Protein AF-A0A385MUF7-F1 (afdb_monomer_lite)

pLDDT: mean 83.84, std 14.49, range [47.06, 97.94]

Sequence (163 aa):
MSCNDPEITLRVPPYDSDRPAIEQLIKEGLSDEQIANKLGFTKALIRCRRERWKLKSGLFYRAEKRKEDIIQLWKSGYLVKEIARILGISVQTVYTVMDENKIWDSVRLDIDAPAVPISKLSEQNAPTDRLTVVTHNRVPKWVLIPVEDYQDLKNGVYDDLRN

Foldseek 3Di:
DDLPDPPPPPDDDPPCPCVVVLLVVLLVLDALCRSCVVVVHDSVVSVSVCVVVVHDGSPVNVLVVLLVLLLVCQQCPDDLVVSCVVVVHDSVVSVVSCVVVVSLCDQHPNPPAAEDEPVCPVVDPPPLQDWYFYDHVSHGDDIRDRPVPPVCVVVPVVVVVVD

Structure (mmCIF, N/CA/C/O backbone):
data_AF-A0A385MUF7-F1
#
_entry.id   AF-A0A385MUF7-F1
#
loop_
_atom_site.group_PDB
_atom_site.id
_atom_site.type_symbol
_atom_site.label_atom_id
_atom_site.label_alt_id
_atom_site.label_comp_id
_atom_site.label_asym_id
_atom_site.label_entity_id
_atom_site.label_seq_id
_atom_site.pdbx_PDB_ins_code
_atom_site.Cartn_x
_atom_site.Cartn_y
_atom_site.Cartn_z
_atom_site.occupancy
_atom_site.B_iso_or_equiv
_atom_site.auth_seq_id
_atom_site.auth_comp_id
_atom_site.auth_asym_id
_atom_site.auth_atom_id
_atom_site.pdbx_PDB_model_num
ATOM 1 N N . MET A 1 1 ? 29.173 -7.751 -15.513 1.00 51.00 1 MET A N 1
ATOM 2 C CA . MET A 1 1 ? 29.379 -6.379 -16.020 1.00 51.00 1 MET A CA 1
ATOM 3 C C . MET A 1 1 ? 28.985 -5.414 -14.919 1.00 51.00 1 MET A C 1
ATOM 5 O O . MET A 1 1 ? 27.814 -5.373 -14.558 1.00 51.00 1 MET A O 1
ATOM 9 N N . SER A 1 2 ? 29.971 -4.761 -14.308 1.00 50.06 2 SER A N 1
ATOM 10 C CA . SER A 1 2 ? 29.770 -3.777 -13.244 1.00 50.06 2 SER A CA 1
ATOM 11 C C . SER A 1 2 ? 29.337 -2.456 -13.886 1.00 50.06 2 SER A C 1
ATOM 13 O O . SER A 1 2 ? 30.029 -1.951 -14.760 1.00 50.06 2 SER A O 1
ATOM 15 N N . CYS A 1 3 ? 28.197 -1.881 -13.486 1.00 51.25 3 CYS A N 1
ATOM 16 C CA . CYS A 1 3 ? 27.775 -0.546 -13.955 1.00 51.25 3 CYS A CA 1
ATOM 17 C C . CYS A 1 3 ? 28.705 0.584 -13.451 1.00 51.25 3 CYS A C 1
ATOM 19 O O . CYS A 1 3 ? 28.502 1.740 -13.820 1.00 51.25 3 CYS A O 1
ATOM 21 N N . ASN A 1 4 ? 29.682 0.257 -12.595 1.00 51.03 4 ASN A N 1
ATOM 22 C CA . ASN A 1 4 ? 30.549 1.201 -11.893 1.00 51.03 4 ASN A CA 1
ATOM 23 C C . ASN A 1 4 ? 31.989 1.229 -12.420 1.00 51.03 4 ASN A C 1
ATOM 25 O O . ASN A 1 4 ? 32.826 1.843 -11.767 1.00 51.03 4 ASN A O 1
ATOM 29 N N . ASP A 1 5 ? 32.298 0.589 -13.553 1.00 50.06 5 ASP A N 1
ATOM 30 C CA . ASP A 1 5 ? 33.648 0.662 -14.121 1.00 50.06 5 ASP A CA 1
ATOM 31 C C . ASP A 1 5 ? 33.900 2.082 -14.666 1.00 50.06 5 ASP A C 1
ATOM 33 O O . ASP A 1 5 ? 33.271 2.479 -15.653 1.00 50.06 5 ASP A O 1
ATOM 37 N N . PRO A 1 6 ? 34.797 2.874 -14.042 1.00 55.25 6 PRO A N 1
ATOM 38 C CA . PRO A 1 6 ? 35.030 4.267 -14.425 1.00 55.25 6 PRO A CA 1
ATOM 39 C C . PRO A 1 6 ? 35.740 4.396 -15.783 1.00 55.25 6 PRO A C 1
ATOM 41 O O . PRO A 1 6 ? 35.752 5.478 -16.365 1.00 55.25 6 PRO A O 1
ATOM 44 N N . GLU A 1 7 ? 36.310 3.300 -16.300 1.00 47.06 7 GLU A N 1
ATOM 45 C CA . GLU A 1 7 ? 37.046 3.252 -17.569 1.00 47.06 7 GLU A CA 1
ATOM 46 C C . GLU A 1 7 ? 36.165 3.023 -18.801 1.00 47.06 7 GLU A C 1
ATOM 48 O O . GLU A 1 7 ? 36.604 3.306 -19.918 1.00 47.06 7 GLU A O 1
ATOM 53 N N . ILE A 1 8 ? 34.906 2.587 -18.640 1.00 51.28 8 ILE A N 1
ATOM 54 C CA . ILE A 1 8 ? 33.949 2.600 -19.753 1.00 51.28 8 ILE A CA 1
ATOM 55 C C . ILE A 1 8 ? 33.503 4.050 -19.936 1.00 51.28 8 ILE A C 1
ATOM 57 O O . ILE A 1 8 ? 32.464 4.493 -19.442 1.00 51.28 8 ILE A O 1
ATOM 61 N N . THR A 1 9 ? 34.331 4.803 -20.652 1.00 48.47 9 THR A N 1
ATOM 62 C CA . THR A 1 9 ? 34.073 6.170 -21.098 1.00 48.47 9 THR A CA 1
ATOM 63 C C . THR A 1 9 ? 32.928 6.155 -22.111 1.00 48.47 9 THR A C 1
ATOM 65 O O . THR A 1 9 ? 33.098 6.229 -23.326 1.00 48.47 9 THR A O 1
ATOM 68 N N . LEU A 1 10 ? 31.702 6.039 -21.599 1.00 56.53 10 LEU A N 1
ATOM 69 C CA . LEU A 1 10 ? 30.496 6.389 -22.333 1.00 56.53 10 LEU A CA 1
ATOM 70 C C . LEU A 1 10 ? 30.572 7.895 -22.622 1.00 56.53 10 LEU A C 1
ATOM 72 O O . LEU A 1 10 ? 30.617 8.703 -21.698 1.00 56.53 10 LEU A O 1
ATOM 76 N N . ARG A 1 11 ? 30.665 8.217 -23.915 1.00 49.66 11 ARG A N 1
ATOM 77 C CA . ARG A 1 11 ? 30.744 9.542 -24.561 1.00 49.66 11 ARG A CA 1
ATOM 78 C C . ARG A 1 11 ? 30.203 10.722 -23.721 1.00 49.66 11 ARG A C 1
ATOM 80 O O . ARG A 1 11 ? 29.117 10.655 -23.153 1.00 49.66 11 ARG A O 1
ATOM 87 N N . VAL A 1 12 ? 30.943 11.832 -23.724 1.00 53.78 12 VAL A N 1
ATOM 88 C CA . VAL A 1 12 ? 30.647 13.090 -22.999 1.00 53.78 12 VAL A CA 1
ATOM 89 C C . VAL A 1 12 ? 29.368 13.783 -23.585 1.00 53.78 12 VAL A C 1
ATOM 91 O O . VAL A 1 12 ? 29.091 13.564 -24.765 1.00 53.78 12 VAL A O 1
ATOM 94 N N . PRO A 1 13 ? 28.556 14.535 -22.786 1.00 60.03 13 PRO A N 1
ATOM 95 C CA . PRO A 1 13 ? 27.106 14.850 -22.965 1.00 60.03 13 PRO A CA 1
ATOM 96 C C . PRO A 1 13 ? 26.677 15.678 -24.207 1.00 60.03 13 PRO A C 1
ATOM 98 O O . PRO A 1 13 ? 27.549 16.240 -24.866 1.00 60.03 13 PRO A O 1
ATOM 101 N N . PRO A 1 14 ? 25.353 15.785 -24.530 1.00 57.31 14 PRO A N 1
ATOM 102 C CA . PRO A 1 14 ? 24.202 15.898 -23.611 1.00 57.31 14 PRO A CA 1
ATOM 103 C C . PRO A 1 14 ? 23.359 14.605 -23.509 1.00 57.31 14 PRO A C 1
ATOM 105 O O . PRO A 1 14 ? 22.420 14.416 -24.272 1.00 57.31 14 PRO A O 1
ATOM 108 N N . TYR A 1 15 ? 23.665 13.707 -22.560 1.00 61.75 15 TYR A N 1
ATOM 109 C CA . TYR A 1 15 ? 22.996 12.389 -22.418 1.00 61.75 15 TYR A CA 1
ATOM 110 C C . TYR A 1 15 ? 22.033 12.249 -21.220 1.00 61.75 15 TYR A C 1
ATOM 112 O O . TYR A 1 15 ? 21.522 11.151 -20.991 1.00 61.75 15 TYR A O 1
ATOM 120 N N . ASP A 1 16 ? 21.762 13.335 -20.485 1.00 73.81 16 ASP A N 1
ATOM 121 C CA . ASP A 1 16 ? 20.797 13.356 -19.367 1.00 73.81 16 ASP A CA 1
ATOM 122 C C . ASP A 1 16 ? 19.475 14.061 -19.737 1.00 73.81 16 ASP A C 1
ATOM 124 O O . ASP A 1 16 ? 18.634 14.313 -18.874 1.00 73.81 16 ASP A O 1
ATOM 128 N N . SER A 1 17 ? 19.261 14.379 -21.018 1.00 82.81 17 SER A N 1
ATOM 129 C CA . SER A 1 17 ? 18.030 15.030 -21.492 1.00 82.81 17 SER A CA 1
ATOM 130 C C . SER A 1 17 ? 16.773 14.186 -21.249 1.00 82.81 17 SER A C 1
ATOM 132 O O . SER A 1 17 ? 15.676 14.723 -21.140 1.00 82.81 17 SER A O 1
ATOM 134 N N . ASP A 1 18 ? 16.923 12.867 -21.140 1.00 87.50 18 ASP A N 1
ATOM 135 C CA . ASP A 1 18 ? 15.854 11.898 -20.893 1.00 87.50 18 ASP A CA 1
ATOM 136 C C . ASP A 1 18 ? 15.660 11.552 -19.408 1.00 87.50 18 ASP A C 1
ATOM 138 O O . ASP A 1 18 ? 14.735 10.811 -19.063 1.00 87.50 18 ASP A O 1
ATOM 142 N N . ARG A 1 19 ? 16.469 12.129 -18.508 1.00 91.50 19 ARG A N 1
ATOM 143 C CA . ARG A 1 19 ? 16.299 11.990 -17.058 1.00 91.50 19 ARG A CA 1
ATOM 144 C C . ARG A 1 19 ? 14.875 12.289 -16.575 1.00 91.50 19 ARG A C 1
ATOM 146 O O . ARG A 1 19 ? 14.334 11.426 -15.884 1.00 91.50 19 ARG A O 1
ATOM 153 N N . PRO A 1 20 ? 14.245 13.440 -16.899 1.00 93.75 20 PRO A N 1
ATOM 154 C CA . PRO A 1 20 ? 12.904 13.736 -16.394 1.00 93.75 20 PRO A CA 1
ATOM 155 C C . PRO A 1 20 ? 11.868 12.715 -16.880 1.00 93.75 20 PRO A C 1
ATOM 157 O O . PRO A 1 20 ? 11.003 12.310 -16.107 1.00 93.75 20 PRO A O 1
ATOM 160 N N . ALA A 1 21 ? 11.999 12.231 -18.120 1.00 94.31 21 ALA A N 1
ATOM 161 C CA . ALA A 1 21 ? 11.116 11.206 -18.666 1.00 94.31 21 ALA A CA 1
ATOM 162 C C . ALA A 1 21 ? 11.264 9.874 -17.912 1.00 94.31 21 ALA A C 1
ATOM 164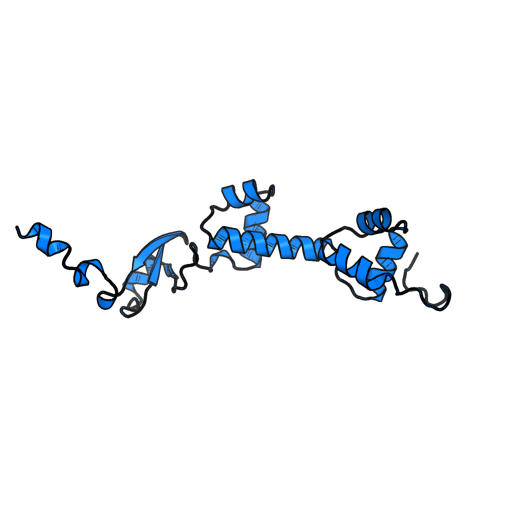 O O . ALA A 1 21 ? 10.270 9.279 -17.505 1.00 94.31 21 ALA A O 1
ATOM 165 N N . ILE A 1 22 ? 12.498 9.420 -17.669 1.00 93.94 22 ILE A N 1
ATOM 166 C CA . ILE A 1 22 ? 12.757 8.194 -16.899 1.00 93.94 22 ILE A CA 1
ATOM 167 C C . ILE A 1 22 ? 12.243 8.341 -15.462 1.00 93.94 22 ILE A C 1
ATOM 169 O O . ILE A 1 22 ? 11.601 7.429 -14.947 1.00 93.94 22 ILE A O 1
ATOM 173 N N . GLU A 1 23 ? 12.485 9.483 -14.818 1.00 95.25 23 GLU A N 1
ATOM 174 C CA . GLU A 1 23 ? 12.036 9.735 -13.448 1.00 95.25 23 GLU A CA 1
ATOM 175 C C . GLU A 1 23 ? 10.508 9.709 -13.329 1.00 95.25 23 GLU A C 1
ATOM 177 O O . GLU A 1 23 ? 9.974 9.091 -12.407 1.00 95.25 23 GLU A O 1
ATOM 182 N N . GLN A 1 24 ? 9.799 10.321 -14.279 1.00 96.00 24 GLN A N 1
ATOM 183 C CA . GLN A 1 24 ? 8.341 10.282 -14.326 1.00 96.00 24 GLN A CA 1
ATOM 184 C C . GLN A 1 24 ? 7.819 8.846 -14.476 1.00 96.00 24 GLN A C 1
ATOM 186 O O . GLN A 1 24 ? 6.954 8.430 -13.709 1.00 96.00 24 GLN A O 1
ATOM 191 N N . LEU A 1 25 ? 8.392 8.050 -15.384 1.00 96.50 25 LEU A N 1
ATOM 192 C CA . LEU A 1 25 ? 7.983 6.652 -15.570 1.00 96.50 25 LEU A CA 1
ATOM 193 C C . LEU A 1 25 ? 8.286 5.779 -14.339 1.00 96.50 25 LEU A C 1
ATOM 195 O O . LEU A 1 25 ? 7.535 4.856 -14.023 1.00 96.50 25 LEU A O 1
ATOM 199 N N . ILE A 1 26 ? 9.369 6.072 -13.614 1.00 95.81 26 ILE A N 1
ATOM 200 C CA . ILE A 1 26 ? 9.680 5.412 -12.340 1.00 95.81 26 ILE A CA 1
ATOM 201 C C . ILE A 1 26 ? 8.638 5.774 -11.274 1.00 95.81 26 ILE A C 1
ATOM 203 O O . ILE A 1 26 ? 8.182 4.880 -10.561 1.00 95.81 26 ILE A O 1
ATOM 207 N N . LYS A 1 27 ? 8.242 7.052 -11.181 1.00 94.94 27 LYS A N 1
ATOM 208 C CA . LYS A 1 27 ? 7.190 7.532 -10.264 1.00 94.94 27 LYS A CA 1
ATOM 209 C C . LYS A 1 27 ? 5.823 6.922 -10.583 1.00 94.94 27 LYS A C 1
ATOM 211 O O . LYS A 1 27 ? 5.079 6.588 -9.670 1.00 94.94 27 LYS A O 1
ATOM 216 N N . GLU A 1 28 ? 5.528 6.684 -11.860 1.00 94.44 28 GLU A N 1
ATOM 217 C CA . GLU A 1 28 ? 4.364 5.901 -12.307 1.00 94.44 28 GLU A CA 1
ATOM 218 C C . GLU A 1 28 ? 4.449 4.415 -11.900 1.00 94.44 28 GLU A C 1
ATOM 220 O O . GLU A 1 28 ? 3.463 3.680 -11.975 1.00 94.44 28 GLU A O 1
ATOM 225 N N . GLY A 1 29 ? 5.618 3.958 -11.443 1.00 95.25 29 GLY A N 1
ATOM 226 C CA . GLY A 1 29 ? 5.833 2.618 -10.919 1.00 95.25 29 GLY A CA 1
ATOM 227 C C . GLY A 1 29 ? 6.316 1.596 -11.949 1.00 95.25 29 GLY A C 1
ATOM 228 O O . GLY A 1 29 ? 6.371 0.400 -11.638 1.00 95.25 29 GLY A O 1
ATOM 229 N N . LEU A 1 30 ? 6.678 2.018 -13.165 1.00 95.88 30 LEU A N 1
ATOM 230 C CA . LEU A 1 30 ? 7.131 1.102 -14.214 1.00 95.88 30 LEU A CA 1
ATOM 231 C C . LEU A 1 30 ? 8.453 0.424 -13.823 1.00 95.88 30 LEU A C 1
ATOM 233 O O . LEU A 1 30 ? 9.308 0.997 -13.146 1.00 95.88 30 LEU A O 1
ATOM 237 N N . SER A 1 31 ? 8.626 -0.834 -14.232 1.00 95.75 31 SER A N 1
ATOM 238 C CA . SER A 1 31 ? 9.903 -1.536 -14.065 1.00 95.75 31 SER A CA 1
ATOM 239 C C . SER A 1 31 ? 10.960 -1.012 -15.041 1.00 95.75 31 SER A C 1
ATOM 241 O O . SER A 1 31 ? 10.628 -0.526 -16.121 1.00 95.75 31 SER A O 1
ATOM 243 N N . ASP A 1 32 ? 12.242 -1.196 -14.705 1.00 95.25 32 ASP A N 1
ATOM 244 C CA . ASP A 1 32 ? 13.374 -0.825 -15.572 1.00 95.25 32 ASP A CA 1
ATOM 245 C C . ASP A 1 32 ? 13.231 -1.413 -16.998 1.00 95.25 32 ASP A C 1
ATOM 247 O O . ASP A 1 32 ? 13.652 -0.805 -17.976 1.00 95.25 32 ASP A O 1
ATOM 251 N N . GLU A 1 33 ? 12.591 -2.579 -17.124 1.00 96.00 33 GLU A N 1
ATOM 252 C CA . GLU A 1 33 ? 12.311 -3.254 -18.397 1.00 96.00 33 GLU A CA 1
ATOM 253 C C . GLU A 1 33 ? 11.162 -2.614 -19.185 1.00 96.00 33 GLU A C 1
ATOM 255 O O . GLU A 1 33 ? 11.276 -2.411 -20.389 1.00 96.00 33 GLU A O 1
ATOM 260 N N . GLN A 1 34 ? 10.074 -2.232 -18.513 1.00 96.50 34 GLN A N 1
ATOM 261 C CA . GLN A 1 34 ? 8.968 -1.514 -19.153 1.00 96.50 34 GLN A CA 1
ATOM 262 C C . GLN A 1 34 ? 9.413 -0.133 -19.642 1.00 96.50 34 GLN A C 1
ATOM 264 O O . GLN A 1 34 ? 9.044 0.283 -20.737 1.00 96.50 34 GLN A O 1
ATOM 269 N N . ILE A 1 35 ? 10.234 0.558 -18.848 1.00 96.25 35 ILE A N 1
ATOM 270 C CA . ILE A 1 35 ? 10.824 1.850 -19.214 1.00 96.25 35 ILE A CA 1
ATOM 271 C C . ILE A 1 35 ? 11.735 1.685 -20.431 1.00 96.25 35 ILE A C 1
ATOM 273 O O . ILE A 1 35 ? 11.631 2.456 -21.382 1.00 96.25 35 ILE A O 1
ATOM 277 N N . ALA A 1 36 ? 12.590 0.660 -20.416 1.00 95.12 36 ALA A N 1
ATOM 278 C CA . ALA A 1 36 ? 13.473 0.335 -21.528 1.00 95.12 36 ALA A CA 1
ATOM 279 C C . ALA A 1 36 ? 12.683 0.114 -22.827 1.00 95.12 36 ALA A C 1
ATOM 281 O O . ALA A 1 36 ? 12.962 0.775 -23.825 1.00 95.12 36 ALA A O 1
ATOM 282 N N . ASN A 1 37 ? 11.630 -0.706 -22.785 1.00 96.38 37 ASN A N 1
ATOM 283 C CA . ASN A 1 37 ? 10.773 -0.958 -23.944 1.00 96.38 37 ASN A CA 1
ATOM 284 C C . ASN A 1 37 ? 10.045 0.309 -24.429 1.00 96.38 37 ASN A C 1
ATOM 286 O O . ASN A 1 37 ? 9.932 0.522 -25.632 1.00 96.38 37 ASN A O 1
ATOM 290 N N . LYS A 1 38 ? 9.578 1.170 -23.513 1.00 96.12 38 LYS A N 1
ATOM 291 C CA . LYS A 1 38 ? 8.840 2.403 -23.847 1.00 96.12 38 LYS A CA 1
ATOM 292 C C . LYS A 1 38 ? 9.727 3.476 -24.487 1.00 96.12 38 LYS A C 1
ATOM 294 O O . LYS A 1 38 ? 9.244 4.240 -25.314 1.00 96.12 38 LYS A O 1
ATOM 299 N N . LEU A 1 39 ? 11.001 3.538 -24.102 1.00 92.38 39 LEU A N 1
ATOM 300 C CA . LEU A 1 39 ? 11.957 4.542 -24.583 1.00 92.38 39 LEU A CA 1
ATOM 301 C C . LEU A 1 39 ? 12.912 4.015 -25.669 1.00 92.38 39 LEU A C 1
ATOM 303 O O . LEU A 1 39 ? 13.742 4.772 -26.162 1.00 92.38 39 LEU A O 1
ATOM 307 N N . GLY A 1 40 ? 12.818 2.734 -26.039 1.00 91.94 40 GLY A N 1
ATOM 308 C CA . GLY A 1 40 ? 13.715 2.114 -27.022 1.00 91.94 40 GLY A CA 1
ATOM 309 C C . GLY A 1 40 ? 15.143 1.897 -26.507 1.00 91.94 40 GLY A C 1
ATOM 310 O O . GLY A 1 40 ? 16.092 1.881 -27.288 1.00 91.94 40 GLY A O 1
ATOM 311 N N . PHE A 1 41 ? 15.314 1.741 -25.194 1.00 92.12 41 PHE A N 1
ATOM 312 C CA . PHE A 1 41 ? 16.607 1.513 -24.551 1.00 92.12 41 PHE A CA 1
ATOM 313 C C . PHE A 1 41 ? 16.786 0.063 -24.108 1.00 92.12 41 PHE A C 1
ATOM 315 O O . PHE A 1 41 ? 15.854 -0.735 -24.091 1.00 92.12 41 PHE A O 1
ATOM 322 N N . THR A 1 42 ? 18.003 -0.284 -23.685 1.00 92.44 42 THR A N 1
ATOM 323 C CA . THR A 1 42 ? 18.255 -1.557 -23.006 1.00 92.44 42 THR A CA 1
ATOM 324 C C . THR A 1 42 ? 17.945 -1.444 -21.512 1.00 92.44 42 THR A C 1
ATOM 326 O O . THR A 1 42 ? 18.206 -0.424 -20.869 1.00 92.44 42 THR A O 1
ATOM 329 N N . LYS A 1 43 ? 17.445 -2.532 -20.915 1.00 94.81 43 LYS A N 1
AT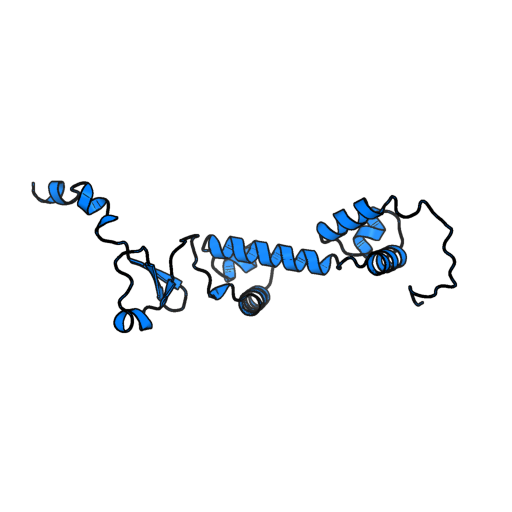OM 330 C CA . LYS A 1 43 ? 17.196 -2.632 -19.464 1.00 94.81 43 LYS A CA 1
ATOM 331 C C . LYS A 1 43 ? 18.437 -2.294 -18.628 1.00 94.81 43 LYS A C 1
ATOM 333 O O . LYS A 1 43 ? 18.326 -1.638 -17.595 1.00 94.81 43 LYS A O 1
ATOM 338 N N . ALA A 1 44 ? 19.618 -2.720 -19.084 1.00 91.38 44 ALA A N 1
ATOM 339 C CA . ALA A 1 44 ? 20.889 -2.438 -18.419 1.00 91.38 44 ALA A CA 1
ATOM 340 C C . ALA A 1 44 ? 21.198 -0.933 -18.380 1.00 91.38 44 ALA A C 1
ATOM 342 O O . ALA A 1 44 ? 21.599 -0.430 -17.334 1.00 91.38 44 ALA A O 1
ATOM 343 N N . LEU A 1 45 ? 20.939 -0.204 -19.473 1.00 90.00 45 LEU A N 1
ATOM 344 C CA . LEU A 1 45 ? 21.136 1.244 -19.526 1.00 90.00 45 LEU A CA 1
ATOM 345 C C . LEU A 1 45 ? 20.235 1.971 -18.519 1.00 90.00 45 LEU A C 1
ATOM 347 O O . LEU A 1 45 ? 20.724 2.808 -17.760 1.00 90.00 45 LEU A O 1
ATOM 351 N N . ILE A 1 46 ? 18.942 1.626 -18.469 1.00 93.62 46 ILE A N 1
ATOM 352 C CA . ILE A 1 46 ? 17.999 2.207 -17.498 1.00 93.62 46 ILE A CA 1
ATOM 353 C C . ILE A 1 46 ? 18.446 1.917 -16.065 1.00 93.62 46 ILE A C 1
ATOM 355 O O . ILE A 1 46 ? 18.474 2.829 -15.241 1.00 93.62 46 ILE A O 1
ATOM 359 N N . ARG A 1 47 ? 18.863 0.679 -15.774 1.00 93.50 47 ARG A N 1
ATOM 360 C CA . ARG A 1 47 ? 19.377 0.305 -14.454 1.00 93.50 47 ARG A CA 1
ATOM 361 C C . ARG A 1 47 ? 20.611 1.122 -14.067 1.00 93.50 47 ARG A C 1
ATOM 363 O O . ARG A 1 47 ? 20.609 1.716 -12.991 1.00 93.50 47 ARG A O 1
ATOM 370 N N . CYS A 1 48 ? 21.634 1.186 -14.924 1.00 89.19 48 CYS A N 1
ATOM 371 C CA . CYS A 1 48 ? 22.853 1.932 -14.607 1.00 89.19 48 CYS A CA 1
ATOM 372 C C . CYS A 1 48 ? 22.555 3.439 -14.446 1.00 89.19 48 CYS A C 1
ATOM 374 O O . CYS A 1 48 ? 23.108 4.082 -13.557 1.00 89.19 48 CYS A O 1
ATOM 376 N N . ARG A 1 49 ? 21.641 4.012 -15.245 1.00 90.62 49 ARG A N 1
ATOM 377 C CA . ARG A 1 49 ? 21.184 5.407 -15.081 1.00 90.62 49 ARG A CA 1
ATOM 378 C C . ARG A 1 49 ? 20.448 5.629 -13.764 1.00 90.62 49 ARG A C 1
ATOM 380 O O . ARG A 1 49 ? 20.751 6.580 -13.049 1.00 90.62 49 ARG A O 1
ATOM 387 N N . ARG A 1 50 ? 19.528 4.731 -13.406 1.00 93.19 50 ARG A N 1
ATOM 388 C CA . ARG A 1 50 ? 18.793 4.769 -12.136 1.00 93.19 50 ARG A CA 1
ATOM 389 C C . ARG A 1 50 ? 19.750 4.729 -10.941 1.00 93.19 50 ARG A C 1
ATOM 391 O O . ARG A 1 50 ? 19.593 5.520 -10.016 1.00 93.19 50 ARG A O 1
ATOM 398 N N . GLU A 1 51 ? 20.750 3.847 -10.981 1.00 91.50 51 GLU A N 1
ATOM 399 C CA . GLU A 1 51 ? 21.802 3.740 -9.960 1.00 91.50 51 GLU A CA 1
ATOM 400 C C . GLU A 1 51 ? 22.673 5.009 -9.910 1.00 91.50 51 GLU A C 1
ATOM 402 O O . GLU A 1 51 ? 22.863 5.574 -8.831 1.00 91.50 51 GLU A O 1
ATOM 407 N N . ARG A 1 52 ? 23.107 5.530 -11.068 1.00 89.69 52 ARG A N 1
ATOM 408 C CA . ARG A 1 52 ? 23.886 6.777 -11.183 1.00 89.69 52 ARG A CA 1
ATOM 409 C C . ARG A 1 52 ? 23.152 7.988 -10.603 1.00 89.69 52 ARG A C 1
ATOM 411 O O . ARG A 1 52 ? 23.751 8.776 -9.877 1.00 89.69 52 ARG A O 1
ATOM 418 N N . TRP A 1 53 ? 21.860 8.130 -10.892 1.00 91.69 53 TRP A N 1
ATOM 419 C CA . TRP A 1 53 ? 21.023 9.219 -10.376 1.00 91.69 53 TRP A CA 1
ATOM 420 C C . TRP A 1 53 ? 20.458 8.947 -8.974 1.00 91.69 53 TRP A C 1
ATOM 422 O O . TRP A 1 53 ? 19.714 9.775 -8.453 1.00 91.69 53 TRP A O 1
ATOM 432 N N . LYS A 1 54 ? 20.802 7.808 -8.354 1.00 93.62 54 LYS A N 1
ATOM 433 C CA . LYS A 1 54 ? 20.325 7.385 -7.024 1.00 93.62 54 LYS A CA 1
ATOM 434 C C . LYS A 1 54 ? 18.794 7.350 -6.904 1.00 93.62 54 LYS A C 1
ATOM 436 O O . LYS A 1 54 ? 18.239 7.562 -5.826 1.00 93.62 54 LYS A O 1
ATOM 441 N N . LEU A 1 55 ? 18.105 7.056 -8.006 1.00 92.81 55 LEU A N 1
ATOM 442 C CA . LEU A 1 55 ? 16.651 6.941 -8.036 1.00 92.81 55 LEU A CA 1
ATOM 443 C C . LEU A 1 55 ? 16.202 5.593 -7.449 1.00 92.81 55 LEU A C 1
ATOM 445 O O . LEU A 1 55 ? 16.832 4.546 -7.652 1.00 92.81 55 LEU A O 1
ATOM 449 N N . LYS A 1 56 ? 15.080 5.607 -6.723 1.00 94.94 56 LYS A N 1
ATOM 450 C CA . LYS A 1 56 ? 14.438 4.384 -6.219 1.00 94.94 56 LYS A CA 1
ATOM 451 C C . LYS A 1 56 ? 13.866 3.568 -7.382 1.00 94.94 56 LYS A C 1
ATOM 453 O O . LYS A 1 56 ? 13.669 4.077 -8.481 1.00 94.94 56 LYS A O 1
ATOM 458 N N . SER A 1 57 ? 13.638 2.277 -7.159 1.00 93.62 57 SER A N 1
ATOM 459 C CA . SER A 1 57 ? 13.038 1.408 -8.176 1.00 93.62 57 SER A CA 1
ATOM 460 C C . SER A 1 57 ? 11.546 1.706 -8.340 1.00 93.62 57 SER A C 1
ATOM 462 O O . SER A 1 57 ? 10.877 2.076 -7.379 1.00 93.62 57 SER A O 1
ATOM 464 N N . GLY A 1 58 ? 10.977 1.466 -9.524 1.00 91.88 58 GLY A N 1
ATOM 465 C CA . GLY A 1 58 ? 9.523 1.595 -9.716 1.00 91.88 58 GLY A CA 1
ATOM 466 C C . GLY A 1 58 ? 8.700 0.647 -8.829 1.00 91.88 58 GLY A C 1
ATOM 467 O O . GLY A 1 58 ? 7.543 0.919 -8.520 1.00 91.88 58 GLY A O 1
ATOM 468 N N . LEU A 1 59 ? 9.298 -0.454 -8.354 1.00 91.19 59 LEU A N 1
ATOM 469 C CA . LEU A 1 59 ? 8.680 -1.330 -7.351 1.00 91.19 59 LEU A CA 1
ATOM 470 C C . LEU A 1 59 ? 8.452 -0.613 -6.015 1.00 91.19 59 LEU A C 1
ATOM 472 O O . LEU A 1 59 ? 7.420 -0.840 -5.391 1.00 91.19 59 LEU A O 1
ATOM 476 N N . PHE A 1 60 ? 9.382 0.255 -5.604 1.00 93.19 60 PHE A N 1
ATOM 477 C CA . PHE A 1 60 ? 9.241 1.063 -4.394 1.00 93.19 60 PHE A CA 1
ATOM 478 C C . PHE A 1 60 ? 8.021 1.986 -4.501 1.00 93.19 60 PHE A C 1
ATOM 480 O O . PHE A 1 60 ? 7.138 1.928 -3.653 1.00 93.19 60 PHE A O 1
ATOM 487 N N . TYR A 1 61 ? 7.906 2.739 -5.598 1.00 93.62 61 TYR A N 1
ATOM 488 C CA . TYR A 1 61 ? 6.768 3.639 -5.823 1.00 93.62 61 TYR A CA 1
ATOM 489 C C . TYR A 1 61 ? 5.431 2.895 -5.933 1.00 93.62 61 TYR A C 1
ATOM 491 O O . TYR A 1 61 ? 4.427 3.352 -5.396 1.00 93.62 61 TYR A O 1
ATOM 499 N N . ARG A 1 62 ? 5.400 1.704 -6.552 1.00 92.94 62 ARG A N 1
ATOM 500 C CA . ARG A 1 62 ? 4.194 0.855 -6.546 1.00 92.94 62 ARG A CA 1
ATOM 501 C C . ARG A 1 62 ? 3.793 0.410 -5.146 1.00 92.94 62 ARG A C 1
ATOM 503 O O . ARG A 1 62 ? 2.600 0.312 -4.869 1.00 92.94 62 ARG A O 1
ATOM 510 N N . ALA A 1 63 ? 4.763 0.084 -4.297 1.00 92.56 63 ALA A N 1
ATOM 511 C CA . ALA A 1 63 ? 4.493 -0.307 -2.921 1.00 92.56 63 ALA A CA 1
ATOM 512 C C . ALA A 1 63 ? 3.962 0.877 -2.102 1.00 92.56 63 ALA A C 1
ATOM 514 O O . ALA A 1 63 ? 2.980 0.702 -1.385 1.00 92.56 63 ALA A O 1
ATOM 515 N N . GLU A 1 64 ? 4.543 2.072 -2.260 1.00 94.25 64 GLU A N 1
ATOM 516 C CA . GLU A 1 64 ? 4.046 3.287 -1.602 1.00 94.25 64 GLU A CA 1
ATOM 517 C C . GLU A 1 64 ? 2.637 3.653 -2.056 1.00 94.25 64 GLU A C 1
ATOM 519 O O . GLU A 1 64 ? 1.753 3.777 -1.214 1.00 94.25 64 GLU A O 1
ATOM 524 N N . LYS A 1 65 ? 2.383 3.702 -3.367 1.00 94.50 65 LYS A N 1
ATOM 525 C CA . LYS A 1 65 ? 1.040 3.976 -3.889 1.00 94.50 65 LYS A CA 1
ATOM 526 C C . LYS A 1 65 ? 0.015 2.971 -3.364 1.00 94.50 65 LYS A C 1
ATOM 528 O O . LYS A 1 65 ? -1.046 3.343 -2.885 1.00 94.50 65 LYS A O 1
ATOM 533 N N . ARG A 1 66 ? 0.361 1.679 -3.368 1.00 94.75 66 ARG A N 1
ATOM 534 C CA . ARG A 1 66 ? -0.514 0.635 -2.815 1.00 94.75 66 ARG A CA 1
ATOM 535 C C . ARG A 1 66 ? -0.781 0.842 -1.325 1.00 94.75 66 ARG A C 1
ATOM 537 O O . ARG A 1 66 ? -1.890 0.591 -0.868 1.00 94.75 66 ARG A O 1
ATOM 544 N N . LYS A 1 67 ? 0.229 1.251 -0.556 1.00 95.69 67 LYS A N 1
ATOM 545 C CA . LYS A 1 67 ? 0.067 1.584 0.862 1.00 95.69 67 LYS A CA 1
ATOM 546 C C . LYS A 1 67 ? -0.900 2.759 1.030 1.00 95.69 67 LYS A C 1
ATOM 548 O O . LYS A 1 67 ? -1.787 2.668 1.871 1.00 95.69 67 LYS A O 1
ATOM 553 N N . GLU A 1 68 ? -0.748 3.821 0.246 1.00 95.38 68 GLU A N 1
ATOM 554 C CA . GLU A 1 68 ? -1.650 4.979 0.262 1.00 95.38 68 GLU A CA 1
ATOM 555 C C . GLU A 1 68 ? -3.092 4.570 -0.063 1.00 95.38 68 GLU A C 1
ATOM 557 O O . GLU A 1 68 ? -3.999 4.890 0.706 1.00 95.38 68 GLU A O 1
ATOM 562 N N . ASP A 1 69 ? -3.288 3.766 -1.111 1.00 96.06 69 ASP A N 1
ATOM 563 C CA . ASP A 1 69 ? -4.601 3.237 -1.494 1.00 96.06 69 ASP A CA 1
ATOM 564 C C . ASP A 1 69 ? -5.235 2.419 -0.349 1.00 96.06 69 ASP A C 1
ATOM 566 O O . ASP A 1 69 ? -6.421 2.564 -0.045 1.00 96.06 69 ASP A O 1
ATOM 570 N N . ILE A 1 70 ? -4.447 1.579 0.340 1.00 96.44 70 ILE A N 1
ATOM 571 C CA . ILE A 1 70 ? -4.910 0.807 1.507 1.00 96.44 70 ILE A CA 1
ATOM 572 C C . ILE A 1 70 ? -5.326 1.737 2.652 1.00 96.44 70 ILE A C 1
ATOM 574 O O . ILE A 1 70 ? -6.363 1.497 3.269 1.00 96.44 70 ILE A O 1
ATOM 578 N N . ILE A 1 71 ? -4.546 2.784 2.945 1.00 94.50 71 ILE A N 1
ATOM 579 C CA . ILE A 1 71 ? -4.867 3.759 4.000 1.00 94.50 71 ILE A CA 1
ATOM 580 C C . ILE A 1 71 ? -6.172 4.478 3.671 1.00 94.50 71 ILE A C 1
ATOM 582 O O . ILE A 1 71 ? -7.037 4.598 4.536 1.00 94.50 71 ILE A O 1
ATOM 586 N N . GLN A 1 72 ? -6.331 4.934 2.430 1.00 93.94 72 GLN A N 1
ATOM 587 C CA . GLN A 1 72 ? -7.526 5.647 2.001 1.00 93.94 72 GLN A CA 1
ATOM 588 C C . GLN A 1 72 ? -8.769 4.756 2.103 1.00 93.94 72 GLN A C 1
ATOM 590 O O . GLN A 1 72 ? -9.758 5.149 2.717 1.00 93.94 72 GLN A O 1
ATOM 595 N N . LEU A 1 73 ? -8.704 3.525 1.589 1.00 95.00 73 LEU A N 1
ATOM 596 C CA . LEU A 1 73 ? -9.820 2.582 1.685 1.00 95.00 73 LEU A CA 1
ATOM 597 C C . LEU A 1 73 ? -10.124 2.189 3.139 1.00 95.00 73 LEU A C 1
ATOM 599 O O . LEU A 1 73 ? -11.286 2.030 3.514 1.00 95.00 73 LEU A O 1
ATOM 603 N N . TRP A 1 74 ? -9.100 2.056 3.982 1.00 93.19 74 TRP A N 1
ATOM 604 C CA . TRP A 1 74 ? -9.292 1.810 5.410 1.00 93.19 74 TRP A CA 1
ATOM 605 C C . TRP A 1 74 ? -10.043 2.959 6.088 1.00 93.19 74 TRP A C 1
ATOM 607 O O . TRP A 1 74 ? -11.018 2.720 6.805 1.00 93.19 74 TRP A O 1
ATOM 617 N N . LYS A 1 75 ? -9.625 4.201 5.820 1.00 90.50 75 LYS A N 1
ATOM 618 C CA . LYS A 1 75 ? -10.272 5.414 6.327 1.00 90.50 75 LYS A CA 1
ATOM 619 C C . LYS A 1 75 ? -11.712 5.541 5.852 1.00 90.50 75 LYS A C 1
ATOM 621 O O . LYS A 1 75 ? -12.572 5.845 6.665 1.00 90.50 75 LYS A O 1
ATOM 626 N N . SER A 1 76 ? -12.013 5.175 4.608 1.00 90.00 76 SER A N 1
ATOM 627 C CA . SER A 1 76 ? -13.393 5.115 4.105 1.00 90.00 76 SER A CA 1
ATOM 628 C C . SER A 1 76 ? -14.245 3.993 4.727 1.00 90.00 76 SER A C 1
ATOM 630 O O . SER A 1 76 ? -15.432 3.900 4.436 1.00 90.00 76 SER A O 1
ATOM 632 N N . GLY A 1 77 ? -13.674 3.139 5.586 1.00 89.69 77 GLY A N 1
ATOM 633 C CA . GLY A 1 77 ? -14.409 2.132 6.358 1.00 89.69 77 GLY A CA 1
ATOM 634 C C . GLY A 1 77 ? -14.508 0.746 5.718 1.00 89.69 77 GLY A C 1
ATOM 635 O O . GLY A 1 77 ? -15.179 -0.123 6.278 1.00 89.69 77 GLY A O 1
ATOM 636 N N . TYR A 1 78 ? -13.823 0.495 4.599 1.00 92.56 78 TYR A N 1
ATOM 637 C CA . TYR A 1 78 ? -13.853 -0.811 3.936 1.00 92.56 78 TYR A CA 1
ATOM 638 C C . TYR A 1 78 ? -13.224 -1.919 4.798 1.00 92.56 78 TYR A C 1
ATOM 640 O O . TYR A 1 78 ? -12.264 -1.721 5.557 1.00 92.56 78 TYR A O 1
ATOM 648 N N . LEU A 1 79 ? -13.749 -3.139 4.669 1.00 92.50 79 LEU A N 1
ATOM 649 C CA . LEU A 1 79 ? -13.178 -4.322 5.306 1.00 92.50 79 LEU A CA 1
ATOM 650 C C . LEU A 1 79 ? -11.928 -4.794 4.560 1.00 92.50 79 LEU A C 1
ATOM 652 O O . LEU A 1 79 ? -11.849 -4.716 3.342 1.00 92.50 79 LEU A O 1
ATOM 656 N N . VAL A 1 80 ? -10.970 -5.395 5.271 1.00 95.00 80 VAL A N 1
ATOM 657 C CA . VAL A 1 80 ? -9.716 -5.896 4.669 1.00 95.00 80 VAL A CA 1
ATOM 658 C C . VAL A 1 80 ? -9.957 -6.844 3.490 1.00 95.00 80 VAL A C 1
ATOM 660 O O . VAL A 1 80 ? -9.257 -6.772 2.483 1.00 95.00 80 VAL A O 1
ATOM 663 N N . LYS A 1 81 ? -10.982 -7.702 3.578 1.00 96.56 81 LYS A N 1
ATOM 664 C CA . LYS A 1 81 ? -11.376 -8.596 2.477 1.00 96.56 81 LYS A CA 1
ATOM 665 C C . LYS A 1 81 ? -11.846 -7.823 1.239 1.00 96.56 81 LYS A C 1
ATOM 667 O O . LYS A 1 81 ? -11.564 -8.235 0.119 1.00 96.56 81 LYS A O 1
ATOM 672 N N . GLU A 1 82 ? -12.548 -6.712 1.435 1.00 96.25 82 GLU A N 1
ATOM 673 C CA . GLU A 1 82 ? -13.027 -5.853 0.350 1.00 96.25 82 GLU A CA 1
ATOM 674 C C . GLU A 1 82 ? -11.880 -5.054 -0.257 1.00 96.25 82 GLU A C 1
ATOM 676 O O . GLU A 1 82 ? -11.766 -5.018 -1.476 1.00 96.25 82 GLU A O 1
ATOM 681 N N . ILE A 1 83 ? -10.989 -4.509 0.577 1.00 97.12 83 ILE A N 1
ATOM 682 C CA . ILE A 1 83 ? -9.764 -3.822 0.142 1.00 97.12 83 ILE A CA 1
ATOM 683 C C . ILE A 1 83 ? -8.927 -4.750 -0.743 1.00 97.12 83 ILE A C 1
ATOM 685 O O . ILE A 1 83 ? -8.537 -4.375 -1.846 1.00 97.12 83 ILE A O 1
ATOM 689 N N . ALA A 1 84 ? -8.707 -5.989 -0.294 1.00 97.81 84 ALA A N 1
ATOM 690 C CA . ALA A 1 84 ? -7.988 -7.005 -1.058 1.00 97.81 84 ALA A CA 1
ATOM 691 C C . ALA A 1 84 ? -8.643 -7.266 -2.426 1.00 97.81 84 ALA A C 1
ATOM 693 O O . ALA A 1 84 ? -7.953 -7.315 -3.444 1.00 97.81 84 ALA A O 1
ATOM 694 N N . ARG A 1 85 ? -9.979 -7.365 -2.461 1.00 97.94 85 ARG A N 1
ATOM 695 C CA . ARG A 1 85 ? -10.754 -7.552 -3.696 1.00 97.94 85 ARG A CA 1
ATOM 696 C C . ARG A 1 85 ? -10.657 -6.346 -4.636 1.00 97.94 85 ARG A C 1
ATOM 698 O O . ARG A 1 85 ? -10.466 -6.548 -5.828 1.00 97.94 85 ARG A O 1
ATOM 705 N N . ILE A 1 86 ? -10.777 -5.123 -4.116 1.00 97.56 86 ILE A N 1
ATOM 706 C CA . ILE A 1 86 ? -10.727 -3.873 -4.896 1.00 97.56 86 ILE A CA 1
ATOM 707 C C . ILE A 1 86 ? -9.343 -3.686 -5.525 1.00 97.56 86 ILE A C 1
ATOM 709 O O . ILE A 1 86 ? -9.238 -3.363 -6.703 1.00 97.56 86 ILE A O 1
ATOM 713 N N . LEU A 1 87 ? -8.281 -3.929 -4.754 1.00 96.31 87 LEU A N 1
ATOM 714 C CA . LEU A 1 87 ? -6.901 -3.760 -5.212 1.00 96.31 87 LEU A CA 1
ATOM 715 C C . LEU A 1 87 ? -6.357 -4.974 -5.983 1.00 96.31 87 LEU A C 1
ATOM 717 O O . LEU A 1 87 ? -5.246 -4.912 -6.508 1.00 96.31 87 LEU A O 1
ATOM 721 N N . GLY A 1 88 ? -7.102 -6.083 -6.035 1.00 97.06 88 GLY A N 1
ATOM 722 C CA . GLY A 1 88 ? -6.671 -7.320 -6.692 1.00 97.06 88 GLY A CA 1
ATOM 723 C C . GLY A 1 88 ? -5.437 -7.958 -6.044 1.00 97.06 88 GLY A C 1
ATOM 724 O O . GLY A 1 88 ? -4.597 -8.528 -6.739 1.00 97.06 88 GLY A O 1
ATOM 725 N N . ILE A 1 89 ? -5.291 -7.839 -4.722 1.00 96.62 89 ILE A N 1
ATOM 726 C CA . ILE A 1 89 ? -4.157 -8.377 -3.953 1.00 96.62 89 ILE A CA 1
ATOM 727 C C . ILE A 1 89 ? -4.620 -9.422 -2.942 1.00 96.62 89 ILE A C 1
ATOM 729 O O . ILE A 1 89 ? -5.798 -9.517 -2.605 1.00 96.62 89 ILE A O 1
ATOM 733 N N . SER A 1 90 ? -3.682 -10.221 -2.432 1.00 97.88 90 SER A N 1
ATOM 734 C CA . SER A 1 90 ? -4.010 -11.202 -1.401 1.00 97.88 90 SER A CA 1
ATOM 735 C C . SER A 1 90 ? -4.367 -10.514 -0.081 1.00 97.88 90 SER A C 1
ATOM 737 O O . SER A 1 90 ? -3.772 -9.501 0.294 1.00 97.88 90 SER A O 1
ATOM 739 N N . VAL A 1 91 ? -5.301 -11.109 0.661 1.00 97.62 91 VAL A N 1
ATOM 740 C CA . VAL A 1 91 ? -5.683 -10.645 2.003 1.00 97.62 91 VAL A CA 1
ATOM 741 C C . VAL A 1 91 ? -4.464 -10.587 2.932 1.00 97.62 91 VAL A C 1
ATOM 743 O O . VAL A 1 91 ? -4.304 -9.623 3.676 1.00 97.62 91 VAL A O 1
ATOM 746 N N . GLN A 1 92 ? -3.564 -11.572 2.832 1.00 97.50 92 GLN A N 1
ATOM 747 C CA . GLN A 1 92 ? -2.328 -11.622 3.614 1.00 97.50 92 GLN A CA 1
ATOM 748 C C . GLN A 1 92 ? -1.435 -10.404 3.356 1.00 97.50 92 GLN A C 1
ATOM 750 O O . GLN A 1 92 ? -0.918 -9.813 4.297 1.00 97.50 92 GLN A O 1
ATOM 755 N N . THR A 1 93 ? -1.295 -9.989 2.093 1.00 96.38 93 THR A N 1
ATOM 756 C CA . THR A 1 93 ? -0.509 -8.803 1.726 1.00 96.38 93 THR A CA 1
ATOM 757 C C . THR A 1 93 ? -1.067 -7.543 2.382 1.00 96.38 93 THR A C 1
ATOM 759 O O . THR A 1 93 ? -0.294 -6.720 2.861 1.00 96.38 93 THR A O 1
ATOM 762 N N . VAL A 1 94 ? -2.395 -7.402 2.446 1.00 97.12 94 VAL A N 1
ATOM 763 C CA . VAL A 1 94 ? -3.025 -6.265 3.132 1.00 97.12 94 VAL A CA 1
ATOM 764 C C . VAL A 1 94 ? -2.692 -6.289 4.623 1.00 97.12 94 VAL A C 1
ATOM 766 O O . VAL A 1 94 ? -2.268 -5.269 5.157 1.00 97.12 94 VAL A O 1
ATOM 769 N N . TYR A 1 95 ? -2.806 -7.448 5.283 1.00 95.75 95 TYR A N 1
ATOM 770 C CA . TYR A 1 95 ? -2.448 -7.587 6.700 1.00 95.75 95 TYR A CA 1
ATOM 771 C C . TYR A 1 95 ? -0.996 -7.193 6.982 1.00 95.75 95 TYR A C 1
ATOM 773 O O . TYR A 1 95 ? -0.761 -6.411 7.902 1.00 95.75 95 TYR A O 1
ATOM 781 N N . THR A 1 96 ? -0.046 -7.682 6.179 1.00 96.06 96 THR A N 1
ATOM 782 C CA . THR A 1 96 ? 1.379 -7.343 6.314 1.00 96.06 96 THR A CA 1
ATOM 783 C C . THR A 1 96 ? 1.605 -5.839 6.185 1.00 96.06 96 THR A C 1
ATOM 785 O O . THR A 1 96 ? 2.182 -5.232 7.082 1.00 96.06 96 THR A O 1
ATOM 788 N N . VAL A 1 97 ? 1.070 -5.210 5.131 1.00 95.56 97 VAL A N 1
ATOM 789 C CA . VAL A 1 97 ? 1.224 -3.761 4.919 1.00 95.56 97 VAL A CA 1
ATOM 790 C C . VAL A 1 97 ? 0.603 -2.964 6.068 1.00 95.56 97 VAL A C 1
ATOM 792 O O . VAL A 1 97 ? 1.187 -1.979 6.521 1.00 95.56 97 VAL A O 1
ATOM 795 N N . MET A 1 98 ? -0.562 -3.379 6.566 1.00 94.88 98 MET A N 1
ATOM 796 C CA . MET A 1 98 ? -1.227 -2.689 7.669 1.00 94.88 98 MET A CA 1
ATOM 797 C C . MET A 1 98 ? -0.481 -2.812 9.001 1.00 94.88 98 MET A C 1
ATOM 799 O O . MET A 1 98 ? -0.471 -1.846 9.765 1.00 94.88 98 MET A O 1
ATOM 803 N N . ASP A 1 99 ? 0.136 -3.959 9.289 1.00 93.75 99 ASP A N 1
ATOM 804 C CA . ASP A 1 99 ? 0.905 -4.160 10.523 1.00 93.75 99 ASP A CA 1
ATOM 805 C C . ASP A 1 99 ? 2.247 -3.414 10.513 1.00 93.75 99 ASP A C 1
ATOM 807 O O . ASP A 1 99 ? 2.579 -2.728 11.485 1.00 93.75 99 ASP A O 1
ATOM 811 N N . GLU A 1 100 ? 2.974 -3.472 9.393 1.00 94.19 100 GLU A N 1
ATOM 812 C CA . GLU A 1 100 ? 4.247 -2.761 9.205 1.00 94.19 100 GLU A CA 1
ATOM 813 C C . GLU A 1 100 ? 4.085 -1.244 9.350 1.00 94.19 100 GLU A C 1
ATOM 815 O O . GLU A 1 100 ? 4.959 -0.567 9.885 1.00 94.19 100 GLU A O 1
ATOM 820 N N . ASN A 1 101 ? 2.947 -0.706 8.902 1.00 93.38 101 ASN A N 1
ATOM 821 C CA . ASN A 1 101 ? 2.684 0.732 8.886 1.00 93.38 101 ASN A CA 1
ATOM 822 C C . ASN A 1 101 ? 1.775 1.210 10.029 1.00 93.38 101 ASN A C 1
ATOM 824 O O . ASN A 1 101 ? 1.373 2.371 10.019 1.00 93.38 101 ASN A O 1
ATOM 828 N N . LYS A 1 102 ? 1.422 0.335 10.984 1.00 91.81 102 LYS A N 1
ATOM 829 C CA . LYS A 1 102 ? 0.527 0.644 12.120 1.00 91.81 102 LYS A CA 1
ATOM 830 C C . LYS A 1 102 ? -0.788 1.319 11.706 1.00 91.81 102 LYS A C 1
ATOM 832 O O . LYS A 1 102 ? -1.349 2.142 12.420 1.00 91.81 102 LYS A O 1
ATOM 837 N N . ILE A 1 103 ? -1.326 0.911 10.554 1.00 89.25 103 ILE A N 1
ATOM 838 C CA . ILE A 1 103 ? -2.575 1.461 9.999 1.00 89.25 103 ILE A CA 1
ATOM 839 C C . ILE A 1 103 ? -3.773 1.071 10.878 1.00 89.25 103 ILE A C 1
ATOM 841 O O . ILE A 1 103 ? -4.739 1.822 10.981 1.00 89.25 103 ILE A O 1
ATOM 845 N N . TRP A 1 104 ? -3.694 -0.071 11.567 1.00 83.56 104 TRP A N 1
ATOM 846 C CA . TRP A 1 104 ? -4.731 -0.569 12.479 1.00 83.56 104 TRP A CA 1
ATOM 847 C C . TRP A 1 104 ? -5.094 0.375 13.623 1.00 83.56 104 TRP A C 1
ATOM 849 O O . TRP A 1 104 ? -6.203 0.271 14.145 1.00 83.56 104 TRP A O 1
ATOM 859 N N . ASP A 1 105 ? -4.170 1.248 14.013 1.00 82.69 105 ASP A N 1
ATOM 860 C CA . ASP A 1 105 ? -4.374 2.181 15.119 1.00 82.69 105 ASP A CA 1
ATOM 861 C C . ASP A 1 105 ? -5.137 3.435 14.664 1.00 82.69 105 ASP A C 1
ATOM 863 O O . ASP A 1 105 ? -5.660 4.183 15.489 1.00 82.69 105 ASP A O 1
ATOM 867 N N . SER A 1 106 ? -5.250 3.648 13.347 1.00 81.12 106 SER A N 1
ATOM 868 C CA . SER A 1 106 ? -6.049 4.732 12.783 1.00 81.12 106 SER A CA 1
ATOM 869 C C . SER A 1 106 ? -7.542 4.407 12.814 1.00 81.12 106 SER A C 1
ATOM 871 O O . SER A 1 106 ? -7.979 3.295 12.489 1.00 81.12 106 SER A O 1
ATOM 873 N N . VAL A 1 107 ? -8.332 5.408 13.200 1.00 78.19 107 VAL A N 1
ATOM 874 C CA . VAL A 1 107 ? -9.790 5.309 13.276 1.00 78.19 107 VAL A CA 1
ATOM 875 C C . VAL A 1 107 ? -10.374 5.183 11.869 1.00 78.19 107 VAL A C 1
ATOM 877 O O . VAL A 1 107 ? -9.929 5.830 10.922 1.00 78.19 107 VAL A O 1
ATOM 880 N N . ARG A 1 108 ? -11.362 4.300 11.727 1.00 83.56 108 ARG A N 1
ATOM 881 C CA . ARG A 1 108 ? -12.135 4.135 10.490 1.00 83.56 108 ARG A CA 1
ATOM 882 C C . ARG A 1 108 ? -13.196 5.230 10.367 1.00 83.56 108 ARG A C 1
ATOM 884 O O . ARG A 1 108 ? -13.646 5.751 11.380 1.00 83.56 108 ARG A O 1
ATOM 891 N N . LEU A 1 109 ? -13.682 5.441 9.145 1.00 81.50 109 LEU A N 1
ATOM 892 C CA . LEU A 1 109 ? -14.775 6.352 8.772 1.00 81.50 109 LEU A CA 1
ATOM 893 C C . LEU A 1 109 ? -14.410 7.846 8.777 1.00 81.50 109 LEU A C 1
ATOM 895 O O . LEU A 1 109 ? -15.298 8.673 8.949 1.00 81.50 109 LEU A O 1
ATOM 899 N N . ASP A 1 110 ? -13.128 8.190 8.605 1.00 78.19 110 ASP A N 1
ATOM 900 C CA . ASP A 1 110 ? -12.626 9.581 8.638 1.00 78.19 110 ASP A CA 1
ATOM 901 C C . ASP A 1 110 ? -13.104 10.393 9.861 1.00 78.19 110 ASP A C 1
ATOM 903 O O . ASP A 1 110 ? -13.182 11.620 9.835 1.00 78.19 110 ASP A O 1
ATOM 907 N N . ILE A 1 111 ? -13.406 9.708 10.968 1.00 79.50 111 ILE A N 1
ATOM 908 C CA . ILE A 1 111 ? -13.770 10.367 12.216 1.00 79.50 111 ILE A CA 1
ATOM 909 C C . ILE A 1 111 ? -12.469 10.822 12.876 1.00 79.50 111 ILE A C 1
ATOM 911 O O . ILE A 1 111 ? -11.703 9.995 13.379 1.00 79.50 111 ILE A O 1
ATOM 915 N N . ASP A 1 112 ? -12.227 12.133 12.877 1.00 81.25 112 ASP A N 1
ATOM 916 C CA . ASP A 1 112 ? -11.112 12.753 13.597 1.00 81.25 112 ASP A CA 1
ATOM 917 C C . ASP A 1 112 ? -11.415 12.804 15.099 1.00 81.25 112 ASP A C 1
ATOM 919 O O . ASP A 1 112 ? -11.741 13.836 15.681 1.00 81.25 112 ASP A O 1
ATOM 923 N N . ALA A 1 113 ? -11.412 11.630 15.720 1.00 83.31 113 ALA A N 1
ATOM 924 C CA . ALA A 1 113 ? -11.685 11.481 17.133 1.00 83.31 113 ALA A CA 1
ATOM 925 C C . ALA A 1 113 ? -10.803 10.404 17.755 1.00 83.31 113 ALA A C 1
ATOM 927 O O . ALA A 1 113 ? -10.474 9.406 17.108 1.00 83.31 113 ALA A O 1
ATOM 928 N N . PRO A 1 114 ? -10.444 10.557 19.038 1.00 84.75 114 PRO A N 1
ATOM 929 C CA . PRO A 1 114 ? -9.735 9.518 19.762 1.00 84.75 114 PRO A CA 1
ATOM 930 C C . PRO A 1 114 ? -10.566 8.230 19.789 1.00 84.75 114 PRO A C 1
ATOM 932 O O . PRO A 1 114 ? -11.730 8.229 20.196 1.00 84.75 114 PRO A O 1
ATOM 935 N N . ALA A 1 115 ? -9.945 7.120 19.389 1.00 85.12 115 ALA A N 1
ATOM 936 C CA . ALA A 1 115 ? -10.512 5.795 19.585 1.00 85.12 115 ALA A CA 1
ATOM 937 C C . ALA A 1 115 ? -10.139 5.258 20.968 1.00 85.12 115 ALA A C 1
ATOM 939 O O . ALA A 1 115 ? -8.962 5.089 21.290 1.00 85.12 115 ALA A O 1
ATOM 940 N N . VAL A 1 116 ? -11.150 4.938 21.772 1.00 87.25 116 VAL A N 1
ATOM 941 C CA . VAL A 1 116 ? -10.983 4.300 23.079 1.00 87.25 116 VAL A CA 1
ATOM 942 C C . VAL A 1 116 ? -11.518 2.869 22.986 1.00 87.25 116 VAL A C 1
ATOM 944 O O . VAL A 1 116 ? -12.657 2.661 22.559 1.00 87.25 116 VAL A O 1
ATOM 947 N N . PRO A 1 117 ? -10.722 1.839 23.322 1.00 87.44 117 PRO A N 1
ATOM 948 C CA . PRO A 1 117 ? -11.236 0.480 23.390 1.00 87.44 117 PRO A CA 1
ATOM 949 C C . PRO A 1 117 ? -12.231 0.360 24.547 1.00 87.44 117 PRO A C 1
ATOM 951 O O . PRO A 1 117 ? -11.982 0.876 25.635 1.00 87.44 117 PRO A O 1
ATOM 954 N N . ILE A 1 118 ? -13.329 -0.367 24.334 1.00 88.06 118 ILE A N 1
ATOM 955 C CA . ILE A 1 118 ? -14.403 -0.546 25.327 1.00 88.06 118 ILE A CA 1
ATOM 956 C C . ILE A 1 118 ? -13.880 -1.044 26.684 1.00 88.06 118 ILE A C 1
ATOM 958 O O . ILE A 1 118 ? -14.387 -0.650 27.726 1.00 88.06 118 ILE A O 1
ATOM 962 N N . SER A 1 119 ? -12.818 -1.855 26.687 1.00 87.62 119 SER A N 1
ATOM 963 C CA . SER A 1 119 ? -12.199 -2.379 27.907 1.00 87.62 119 SER A CA 1
ATOM 964 C C . SER A 1 119 ? -11.580 -1.294 28.789 1.00 87.62 119 SER A C 1
ATOM 966 O O . SER A 1 119 ? -11.424 -1.506 29.981 1.00 87.62 119 SER A O 1
ATOM 968 N N . LYS A 1 120 ? -11.216 -0.142 28.213 1.00 85.94 120 LYS A N 1
ATOM 969 C CA . LYS A 1 120 ? -10.635 1.001 28.933 1.00 85.94 120 LYS A CA 1
ATOM 970 C C . LYS A 1 120 ? -11.668 2.059 29.306 1.00 85.94 120 LYS A C 1
ATOM 972 O O . LYS A 1 120 ? -11.313 3.039 29.954 1.00 85.94 120 LYS A O 1
ATOM 977 N N . LEU A 1 121 ? -12.929 1.873 28.914 1.00 82.69 121 LEU A N 1
ATOM 978 C CA . LEU A 1 121 ? -13.981 2.859 29.144 1.00 82.69 121 LEU A CA 1
ATOM 979 C C . LEU A 1 121 ? -14.313 3.027 30.636 1.00 82.69 121 LEU A C 1
ATOM 981 O O . LEU A 1 121 ? -14.737 4.100 31.039 1.00 82.69 121 LEU A O 1
ATOM 985 N N . SER A 1 122 ? -14.119 1.980 31.448 1.00 79.56 122 SER A N 1
ATOM 986 C CA . SER A 1 122 ? -14.335 2.024 32.901 1.00 79.56 122 SER A CA 1
ATOM 987 C C . SER A 1 122 ? -13.141 2.570 33.687 1.00 79.56 122 SER A C 1
ATOM 989 O O . SER A 1 122 ? -13.306 2.992 34.824 1.00 79.56 122 SER A O 1
ATOM 991 N N . GLU A 1 123 ? -11.935 2.508 33.116 1.00 71.62 123 GLU A N 1
ATOM 992 C CA . GLU A 1 123 ? -10.679 2.850 33.803 1.00 71.62 123 GLU A CA 1
ATOM 993 C C . GLU A 1 123 ? -10.236 4.290 33.541 1.00 71.62 123 GLU A C 1
ATOM 995 O O . GLU A 1 123 ? -9.582 4.911 34.376 1.00 71.62 123 GLU A O 1
ATOM 1000 N N . GLN A 1 124 ? -10.570 4.827 32.369 1.00 62.44 124 GLN A N 1
ATOM 10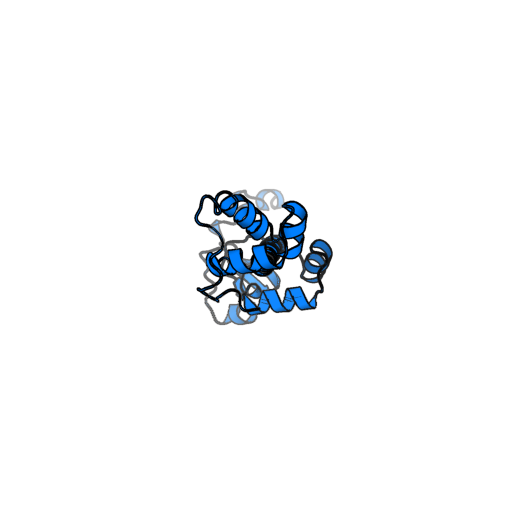01 C CA . GLN A 1 124 ? -10.302 6.210 32.011 1.00 62.44 124 GLN A CA 1
ATOM 1002 C C . GLN A 1 124 ? -11.606 6.988 32.142 1.00 62.44 124 GLN A C 1
ATOM 1004 O O . GLN A 1 124 ? -12.617 6.554 31.597 1.00 62.44 124 GLN A O 1
ATOM 1009 N N . ASN A 1 125 ? -11.579 8.144 32.816 1.00 63.81 125 ASN A N 1
ATOM 1010 C CA . ASN A 1 125 ? -12.621 9.157 32.653 1.00 63.81 125 ASN A CA 1
ATOM 1011 C C . ASN A 1 125 ? -12.683 9.468 31.157 1.00 63.81 125 ASN A C 1
ATOM 1013 O O . ASN A 1 125 ? -11.836 10.206 30.644 1.00 63.81 125 ASN A O 1
ATOM 1017 N N . ALA A 1 126 ? -13.601 8.809 30.444 1.00 62.44 126 ALA A N 1
ATOM 1018 C CA . ALA A 1 126 ? -13.807 9.044 29.031 1.00 62.44 126 ALA A CA 1
ATOM 1019 C C . ALA A 1 126 ? -13.985 10.557 28.883 1.00 62.44 126 ALA A C 1
ATOM 1021 O O . ALA A 1 126 ? -14.753 11.141 29.647 1.00 62.44 126 ALA A O 1
ATOM 1022 N N . PRO A 1 127 ? -13.211 11.208 28.009 1.00 68.19 127 PRO A N 1
ATOM 1023 C CA . PRO A 1 127 ? -13.197 12.656 27.950 1.00 68.19 127 PRO A CA 1
ATOM 1024 C C . PRO A 1 127 ? -14.596 13.124 27.542 1.00 68.19 127 PRO A C 1
ATOM 1026 O O . PRO A 1 127 ? -15.005 12.938 26.400 1.00 68.19 127 PRO A O 1
ATOM 1029 N N . THR A 1 128 ? -15.331 13.670 28.510 1.00 72.50 128 THR A N 1
ATOM 1030 C CA . THR A 1 128 ? -16.753 14.019 28.389 1.00 72.50 128 THR A CA 1
ATOM 1031 C C . THR A 1 128 ? -16.978 15.154 27.392 1.00 72.50 128 THR A C 1
ATOM 1033 O O . THR A 1 128 ? -18.045 15.256 26.794 1.00 72.50 128 THR A O 1
ATOM 1036 N N . ASP A 1 129 ? -15.939 15.959 27.170 1.00 82.69 129 ASP A N 1
ATOM 1037 C CA . ASP A 1 129 ? -16.016 17.222 26.435 1.00 82.69 129 ASP A CA 1
ATOM 1038 C C . ASP A 1 129 ? -15.666 17.081 24.947 1.00 82.69 129 ASP A C 1
ATOM 1040 O O . ASP A 1 129 ? -15.592 18.076 24.231 1.00 82.69 129 ASP A O 1
ATOM 1044 N N . ARG A 1 130 ? -15.391 15.864 24.455 1.00 85.50 130 ARG A N 1
ATOM 1045 C CA . ARG A 1 130 ? -15.050 15.652 23.041 1.00 85.50 130 ARG A CA 1
ATOM 1046 C C . ARG A 1 130 ? -15.652 14.383 22.468 1.00 85.50 130 ARG A C 1
ATOM 1048 O O . ARG A 1 130 ? -15.757 13.359 23.145 1.00 85.50 130 ARG A O 1
ATOM 1055 N N . LEU A 1 131 ? -15.947 14.438 21.171 1.00 85.69 131 LEU A N 1
ATOM 1056 C CA . LEU A 1 131 ? -16.377 13.278 20.404 1.00 85.69 131 LEU A CA 1
ATOM 1057 C C . LEU A 1 131 ? -15.331 12.165 20.527 1.00 85.69 131 LEU A C 1
ATOM 1059 O O . LEU A 1 131 ? -14.145 12.379 20.278 1.00 85.69 131 LEU A O 1
ATOM 1063 N N . THR A 1 132 ? -15.767 10.986 20.960 1.00 87.88 132 THR A N 1
ATOM 1064 C CA . THR A 1 132 ? -14.885 9.849 21.236 1.00 87.88 132 THR A CA 1
ATOM 1065 C C . THR A 1 132 ? -15.455 8.592 20.598 1.00 87.88 132 THR A C 1
ATOM 1067 O O . THR A 1 132 ? -16.606 8.230 20.830 1.00 87.88 132 THR A O 1
ATOM 1070 N N . VAL A 1 133 ? -14.651 7.888 19.804 1.00 88.88 133 VAL A N 1
ATOM 1071 C CA . VAL A 1 133 ? -15.080 6.644 19.154 1.00 88.88 133 VAL A CA 1
ATOM 1072 C C . VAL A 1 133 ? -14.777 5.473 20.075 1.00 88.88 133 VAL A C 1
ATOM 1074 O O . VAL A 1 133 ? -13.625 5.202 20.406 1.00 88.88 133 VAL A O 1
ATOM 1077 N N . VAL A 1 134 ? -15.805 4.731 20.467 1.00 88.81 134 VAL A N 1
ATOM 1078 C CA . VAL A 1 134 ? -15.636 3.507 21.248 1.00 88.81 134 VAL A CA 1
ATOM 1079 C C . VAL A 1 134 ? -15.480 2.335 20.301 1.00 88.81 134 VAL A C 1
ATOM 1081 O O . VAL A 1 134 ? -16.339 2.050 19.458 1.00 88.81 134 VAL A O 1
ATOM 1084 N N . THR A 1 135 ? -14.368 1.627 20.456 1.00 86.50 135 THR A N 1
ATOM 1085 C CA . THR A 1 135 ? -14.028 0.480 19.618 1.00 86.50 135 THR A CA 1
ATOM 1086 C C . THR A 1 135 ? -14.127 -0.827 20.401 1.00 86.50 135 THR A C 1
ATOM 1088 O O . THR A 1 135 ? -13.746 -0.913 21.567 1.00 86.50 135 THR A O 1
ATOM 1091 N N . HIS A 1 136 ? -14.614 -1.881 19.750 1.00 85.12 136 HIS A N 1
ATOM 1092 C CA . HIS A 1 136 ? -14.532 -3.257 20.241 1.00 85.12 136 HIS A CA 1
ATOM 1093 C C . HIS A 1 136 ? -13.755 -4.075 19.214 1.00 85.12 136 HIS A C 1
ATOM 1095 O O . HIS A 1 136 ? -14.132 -4.112 18.041 1.00 85.12 136 HIS A O 1
ATOM 1101 N N . ASN A 1 137 ? -12.658 -4.712 19.629 1.00 82.56 137 ASN A N 1
ATOM 1102 C CA . ASN A 1 137 ? -11.733 -5.405 18.724 1.00 82.56 137 ASN A CA 1
ATOM 1103 C C . ASN A 1 137 ? -11.298 -4.529 17.530 1.00 82.56 137 ASN A C 1
ATOM 1105 O O . ASN A 1 137 ? -11.281 -4.994 16.393 1.00 82.56 137 ASN A O 1
ATOM 1109 N N . ARG A 1 138 ? -10.981 -3.247 17.786 1.00 74.56 138 ARG A N 1
ATOM 1110 C CA . ARG A 1 138 ? -10.579 -2.239 16.775 1.00 74.56 138 ARG A CA 1
ATOM 1111 C C . ARG A 1 138 ? -11.648 -1.899 15.729 1.00 74.56 138 ARG A C 1
ATOM 1113 O O . ARG A 1 138 ? -11.372 -1.193 14.766 1.00 74.56 138 ARG A O 1
ATOM 1120 N N . VAL A 1 139 ? -12.875 -2.383 15.905 1.00 79.62 139 VAL A N 1
ATOM 1121 C CA . VAL A 1 139 ? -14.020 -1.992 15.082 1.00 79.62 139 VAL A CA 1
ATOM 1122 C C . VAL A 1 139 ? -14.775 -0.894 15.828 1.00 79.62 139 VAL A C 1
ATOM 1124 O O . VAL A 1 139 ? -15.127 -1.119 16.991 1.00 79.62 139 VAL A O 1
ATOM 1127 N N . PRO A 1 140 ? -15.031 0.274 15.212 1.00 83.94 140 PRO A N 1
ATOM 1128 C CA . PRO A 1 140 ? -15.882 1.287 15.824 1.00 83.94 140 PRO A CA 1
ATOM 1129 C C . PRO A 1 140 ? -17.280 0.702 16.039 1.00 83.94 140 PRO A C 1
ATOM 1131 O O . PRO A 1 140 ? -17.861 0.110 15.127 1.00 83.94 140 PRO A O 1
ATOM 1134 N N . LYS A 1 141 ? -17.787 0.798 17.268 1.00 87.69 141 LYS A N 1
ATOM 1135 C CA . LYS A 1 141 ? -19.115 0.293 17.645 1.00 87.69 141 LYS A CA 1
ATOM 1136 C C . LYS A 1 141 ? -20.048 1.405 18.068 1.00 87.69 141 LYS A C 1
ATOM 1138 O O . LYS A 1 141 ? -21.204 1.399 17.663 1.00 87.69 141 LYS A O 1
ATOM 1143 N N . TRP A 1 142 ? -19.530 2.343 18.845 1.00 86.69 142 TRP A N 1
ATOM 1144 C CA . TRP A 1 142 ? -20.289 3.488 19.316 1.00 86.69 142 TRP A CA 1
ATOM 1145 C C . TRP A 1 142 ? -19.469 4.753 19.135 1.00 86.69 142 TRP A C 1
ATOM 1147 O O . TRP A 1 142 ? -18.238 4.713 19.108 1.00 86.69 142 TRP A O 1
ATOM 1157 N N . VAL A 1 143 ? -20.166 5.873 19.026 1.00 87.44 143 VAL A N 1
ATOM 1158 C CA . VAL A 1 143 ? -19.575 7.203 19.079 1.00 87.44 143 VAL A CA 1
ATOM 1159 C C . VAL A 1 143 ? -20.202 7.890 20.279 1.00 87.44 143 VAL A C 1
ATOM 1161 O O . VAL A 1 143 ? -21.423 7.971 20.378 1.00 87.44 143 VAL A O 1
ATOM 1164 N N . LEU A 1 144 ? -19.367 8.315 21.218 1.00 87.19 144 LEU A N 1
ATOM 1165 C CA . LEU A 1 144 ? -19.784 9.146 22.333 1.00 87.19 144 LEU A CA 1
ATOM 1166 C C . LEU A 1 144 ? -19.722 10.591 21.863 1.00 87.19 144 LEU A C 1
ATOM 1168 O O . LEU A 1 144 ? -18.663 11.060 21.441 1.00 87.19 144 LEU A O 1
ATOM 1172 N N . ILE A 1 145 ? -20.866 11.258 21.908 1.00 86.25 145 ILE A N 1
ATOM 1173 C CA . ILE A 1 145 ? -21.033 12.660 21.540 1.00 86.25 145 ILE A CA 1
ATOM 1174 C C . ILE A 1 145 ? -21.281 13.428 22.845 1.00 86.25 145 ILE A C 1
ATOM 1176 O O . ILE A 1 145 ? -22.098 12.964 23.648 1.00 86.25 145 ILE A O 1
ATOM 1180 N N . PRO A 1 146 ? -20.597 14.559 23.090 1.00 85.75 146 PRO A N 1
ATOM 1181 C CA . PRO A 1 146 ? -20.899 15.418 24.228 1.00 85.75 146 PRO A CA 1
ATOM 1182 C C . PRO A 1 146 ? -22.375 15.821 24.233 1.00 85.75 146 PRO A C 1
ATOM 1184 O O . PRO A 1 146 ? -22.973 16.048 23.182 1.00 85.75 146 PRO A O 1
ATOM 1187 N N . VAL A 1 147 ? -22.966 15.945 25.422 1.00 82.12 147 VAL A N 1
ATOM 1188 C CA . VAL A 1 147 ? -24.389 16.305 25.566 1.00 82.12 147 VAL A CA 1
ATOM 1189 C C . VAL A 1 147 ? -24.701 17.634 24.869 1.00 82.12 147 VAL A C 1
ATOM 1191 O O . VAL A 1 147 ? -25.771 17.787 24.287 1.00 82.12 147 VAL A O 1
ATOM 1194 N N . GLU A 1 148 ? -23.752 18.573 24.865 1.00 80.00 148 GLU A N 1
ATOM 1195 C CA . GLU A 1 148 ? -23.908 19.882 24.219 1.00 80.00 148 GLU A CA 1
ATOM 1196 C C . GLU A 1 148 ? -24.005 19.820 22.687 1.00 80.00 148 GLU A C 1
ATOM 1198 O O . GLU A 1 148 ? -24.634 20.687 22.070 1.00 80.00 148 GLU A O 1
ATOM 1203 N N . ASP A 1 149 ? -23.436 18.785 22.072 1.00 79.69 149 ASP A N 1
ATOM 1204 C CA . ASP A 1 149 ? -23.429 18.583 20.620 1.00 79.69 149 ASP A CA 1
ATOM 1205 C C . ASP A 1 149 ? -24.616 17.732 20.141 1.00 79.69 149 ASP A C 1
ATOM 1207 O O . ASP A 1 149 ? -24.833 17.569 18.938 1.00 79.69 149 ASP A O 1
ATOM 1211 N N . TYR A 1 150 ? -25.426 17.210 21.066 1.00 79.38 150 TYR A N 1
ATOM 1212 C CA . TYR A 1 150 ? -26.603 16.407 20.754 1.00 79.38 150 TYR A CA 1
ATOM 1213 C C . TYR A 1 150 ? -27.736 17.298 20.209 1.00 79.38 150 TYR A C 1
ATOM 1215 O O . TYR A 1 150 ? -28.506 17.905 20.958 1.00 79.38 150 TYR A O 1
ATOM 1223 N N . GLN A 1 151 ? -27.846 17.394 18.879 1.00 67.06 151 GLN A N 1
ATOM 1224 C CA . GLN A 1 151 ? -28.832 18.255 18.206 1.00 67.06 151 GLN A CA 1
ATOM 1225 C C . GLN A 1 151 ? -30.285 17.902 18.552 1.00 67.06 151 GLN A C 1
ATOM 1227 O O . GLN A 1 151 ? -31.112 18.803 18.670 1.00 67.06 151 GLN A O 1
ATOM 1232 N N . ASP A 1 152 ? -30.588 16.625 18.792 1.00 66.06 152 ASP A N 1
ATOM 1233 C CA . ASP A 1 152 ? -31.946 16.169 19.126 1.00 66.06 152 ASP A CA 1
ATOM 1234 C C . ASP A 1 152 ? -32.446 16.727 20.469 1.00 66.06 152 ASP A C 1
ATOM 1236 O O . ASP A 1 152 ? -33.643 16.960 20.642 1.00 66.06 152 ASP A O 1
ATOM 1240 N N . LEU A 1 153 ? -31.527 16.996 21.408 1.00 59.69 153 LE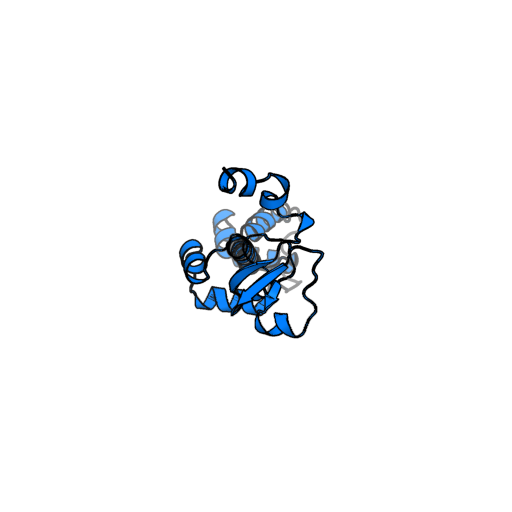U A N 1
ATOM 1241 C CA . LEU A 1 153 ? -31.840 17.678 22.667 1.00 59.69 153 LEU A CA 1
ATOM 1242 C C . LEU A 1 153 ? -32.043 19.186 22.465 1.00 59.69 153 LEU A C 1
ATOM 1244 O O . LEU A 1 153 ? -32.826 19.792 23.190 1.00 59.69 153 LEU A O 1
ATOM 1248 N N . LYS A 1 154 ? -31.364 19.792 21.481 1.00 59.84 154 LYS A N 1
ATOM 1249 C CA . LYS A 1 154 ? -31.507 21.220 21.147 1.00 59.84 154 LYS A CA 1
ATOM 1250 C C . LYS A 1 154 ? -32.778 21.523 20.353 1.00 59.84 154 LYS A C 1
ATOM 1252 O O . LYS A 1 154 ? -33.370 22.575 20.558 1.00 59.84 154 LYS A O 1
ATOM 1257 N N . ASN A 1 155 ? -33.193 20.615 19.472 1.00 63.94 155 ASN A N 1
ATOM 1258 C CA . ASN A 1 155 ? -34.307 20.833 18.545 1.00 63.94 155 ASN A CA 1
ATOM 1259 C C . ASN A 1 155 ? -35.657 20.302 19.052 1.00 63.94 155 ASN A C 1
ATOM 1261 O O . ASN A 1 155 ? -36.620 20.307 18.293 1.00 63.94 155 ASN A O 1
ATOM 1265 N N . GLY A 1 156 ? -35.744 19.845 20.307 1.00 60.69 156 GLY A N 1
ATOM 1266 C CA . GLY A 1 156 ? -37.026 19.469 20.904 1.00 60.69 156 GLY A CA 1
ATOM 1267 C C . GLY A 1 156 ? -37.667 18.234 20.268 1.00 60.69 156 GLY A C 1
ATOM 1268 O O . GLY A 1 156 ? -38.884 18.152 20.202 1.00 60.69 156 GLY A O 1
ATOM 1269 N N . VAL A 1 157 ? -36.890 17.231 19.833 1.00 58.28 157 VAL A N 1
ATOM 1270 C CA . VAL A 1 157 ? -37.446 15.980 19.253 1.00 58.28 157 VAL A CA 1
ATOM 1271 C C . VAL A 1 157 ? -38.412 15.266 20.222 1.00 58.28 157 VAL A C 1
ATOM 1273 O O . VAL A 1 157 ? -39.279 14.502 19.811 1.00 58.28 157 VAL A O 1
ATOM 1276 N N . TYR A 1 158 ? -38.309 15.548 21.524 1.00 57.53 158 TYR A N 1
ATOM 1277 C CA . TYR A 1 158 ? -39.233 15.052 22.547 1.00 57.5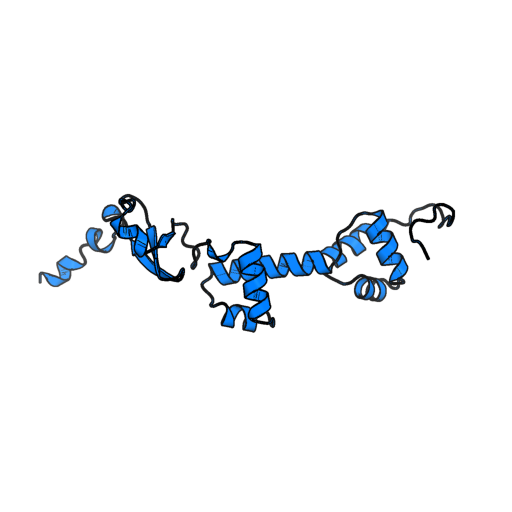3 158 TYR A CA 1
ATOM 1278 C C . TYR A 1 158 ? -40.489 15.915 22.756 1.00 57.53 158 TYR A C 1
ATOM 1280 O O . TYR A 1 158 ? -41.386 15.478 23.478 1.00 57.53 158 TYR A O 1
ATOM 1288 N N . ASP A 1 159 ? -40.582 17.105 22.157 1.00 59.84 159 ASP A N 1
ATOM 1289 C CA . ASP A 1 159 ? -41.784 17.944 22.228 1.00 59.84 159 ASP A CA 1
ATOM 1290 C C . ASP A 1 159 ? -42.936 17.319 21.426 1.00 59.84 159 ASP A C 1
ATOM 1292 O O . ASP A 1 159 ? -44.083 17.365 21.868 1.00 59.84 159 ASP A O 1
ATOM 1296 N N . ASP A 1 160 ? -42.628 16.606 20.337 1.00 59.41 160 ASP A N 1
ATOM 1297 C CA . ASP A 1 160 ? -43.610 15.838 19.558 1.00 59.41 160 ASP A CA 1
ATOM 1298 C C . ASP A 1 160 ? -44.139 14.594 20.298 1.00 59.41 160 ASP A C 1
ATOM 1300 O O . ASP A 1 160 ? -45.221 14.107 19.988 1.00 59.41 160 ASP A O 1
ATOM 1304 N N . LEU A 1 161 ? -43.409 14.078 21.297 1.00 57.81 161 LEU A N 1
ATOM 1305 C CA . LEU A 1 161 ? -43.821 12.923 22.117 1.00 57.81 161 LEU A CA 1
ATOM 1306 C C . LEU A 1 161 ? -44.621 13.317 23.370 1.00 57.81 161 LEU A C 1
ATOM 1308 O O . LEU A 1 161 ? -45.068 12.441 24.113 1.00 57.81 161 LEU A O 1
ATOM 1312 N N . ARG A 1 162 ? -44.755 14.620 23.649 1.00 57.72 162 ARG A N 1
ATOM 1313 C CA . ARG A 1 162 ? -45.519 15.154 24.789 1.00 57.72 162 ARG A CA 1
ATOM 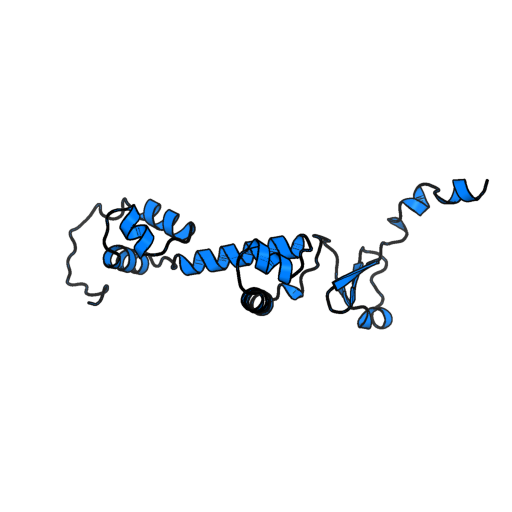1314 C C . ARG A 1 162 ? -46.951 15.572 24.434 1.00 57.72 162 ARG A C 1
ATOM 1316 O O . ARG A 1 162 ? -47.692 15.907 25.359 1.00 57.72 162 ARG A O 1
ATOM 1323 N N . ASN A 1 163 ? -47.327 15.539 23.155 1.00 52.00 163 ASN A N 1
ATOM 1324 C CA . ASN A 1 163 ? -48.698 15.749 22.672 1.00 52.00 163 ASN A CA 1
ATOM 1325 C C . ASN A 1 163 ? -49.394 14.414 22.394 1.00 52.00 163 ASN A C 1
ATOM 1327 O O . ASN A 1 163 ? -50.625 14.354 22.612 1.00 52.00 163 ASN A O 1
#

Radius of gyration: 26.25 Å; chains: 1; bounding box: 86×33×61 Å

Secondary structure (DSSP, 8-state):
--TT-TT-----SS--TTHHHHHHHHHTT--HHHHHHHHT--HHHHHHHHHHTTPPPHHHHHHHHHHHHHHHHHHTT--HHHHHHHHT--HHHHHHHHHHTTGGGSPSTT--S-EEEGGGTTTS---TTS-EEEEETTEEEEEE--GGG-HHHHTTTTTTT--